Protein AF-A0A7S3MU18-F1 (afdb_monomer_lite)

Sequence (109 aa):
GLQSVMNTDGNSSMGFAMPNISEDDQEQFESMKKDPEIYDKITKSIAPSIYGHPDIKKAIACLLFGGCPKKLPDGMRLRGDINVLLLGDPSVAKSQFLKFVDRVAPISV

Secondary structure (DSSP, 8-state):
----------------------HHHHHHHHHHHT-TTHHHHHHHHSSTTS-S-HHHHHHHHHHHH----EE-TTS-EE-----------TTSSHHHHHHHHHHHSSS--

Structure (mmCIF, N/CA/C/O backbone):
data_AF-A0A7S3MU18-F1
#
_entry.id   AF-A0A7S3MU18-F1
#
loop_
_atom_site.group_PDB
_atom_site.id
_atom_site.type_symbol
_atom_site.label_atom_id
_atom_site.label_alt_id
_atom_site.label_comp_id
_atom_site.label_asym_id
_atom_site.label_entity_id
_atom_site.label_seq_id
_atom_site.pdbx_PDB_ins_code
_atom_site.Cartn_x
_atom_site.Cartn_y
_atom_site.Cartn_z
_atom_site.occupancy
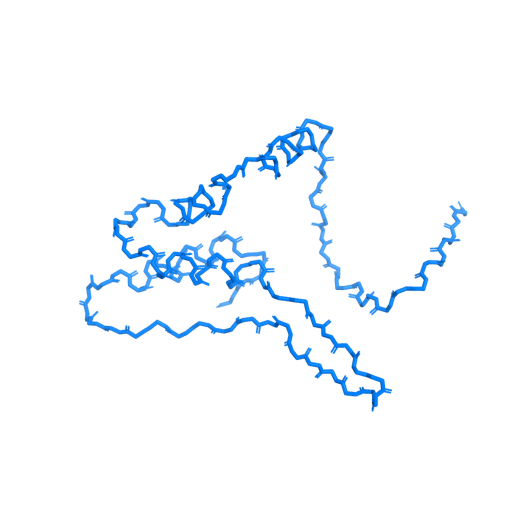_atom_site.B_iso_or_equiv
_atom_site.auth_seq_id
_atom_site.auth_comp_id
_atom_site.auth_asym_id
_atom_site.auth_atom_id
_atom_site.pdbx_PDB_model_num
ATOM 1 N N . GLY A 1 1 ? -20.709 -23.333 28.791 1.00 32.78 1 GLY A N 1
ATOM 2 C CA . GLY A 1 1 ? -22.034 -22.835 29.188 1.00 32.78 1 GLY A CA 1
ATOM 3 C C . GLY A 1 1 ? -21.996 -21.328 29.177 1.00 32.78 1 GLY A C 1
ATOM 4 O O . GLY A 1 1 ? -21.026 -20.809 29.704 1.00 32.78 1 GLY A O 1
ATOM 5 N N . LEU A 1 2 ? -23.043 -20.713 28.605 1.00 36.25 2 LEU A N 1
ATOM 6 C CA . LEU A 1 2 ? -23.395 -19.279 28.644 1.00 36.25 2 LEU A CA 1
ATOM 7 C C . LEU A 1 2 ? -22.399 -18.357 27.892 1.00 36.25 2 LEU A C 1
ATOM 9 O O . LEU A 1 2 ? -21.207 -18.428 28.124 1.00 36.25 2 LEU A O 1
ATOM 13 N N . GLN A 1 3 ? -22.780 -17.477 26.964 1.00 30.67 3 GLN A N 1
ATOM 14 C CA . GLN A 1 3 ? -24.098 -17.027 26.532 1.00 30.67 3 GLN A CA 1
ATOM 15 C C . GLN A 1 3 ? -23.995 -16.469 25.102 1.00 30.67 3 GLN A C 1
ATOM 17 O O . GLN A 1 3 ? -23.075 -15.728 24.769 1.00 30.67 3 GLN A O 1
ATOM 22 N N . SER A 1 4 ? -24.957 -16.856 24.266 1.00 39.50 4 SER A N 1
ATOM 23 C CA . SER A 1 4 ? -25.263 -16.240 22.977 1.00 39.50 4 SER A CA 1
ATOM 24 C C . SER A 1 4 ? -25.668 -14.781 23.194 1.00 39.50 4 SER A C 1
ATOM 26 O O . SER A 1 4 ? -26.674 -14.535 23.860 1.00 39.50 4 SER A O 1
ATOM 28 N N . VAL A 1 5 ? -24.955 -13.841 22.573 1.00 35.03 5 VAL A N 1
ATOM 29 C CA . VAL A 1 5 ? -25.501 -12.516 22.262 1.00 35.03 5 VAL A CA 1
ATOM 30 C C . VAL A 1 5 ? -25.688 -12.466 20.753 1.00 35.03 5 VAL A C 1
ATOM 32 O O . VAL A 1 5 ? -24.734 -12.364 19.985 1.00 35.03 5 VAL A O 1
ATOM 35 N N . MET A 1 6 ? -26.943 -12.619 20.338 1.00 34.31 6 MET A N 1
ATOM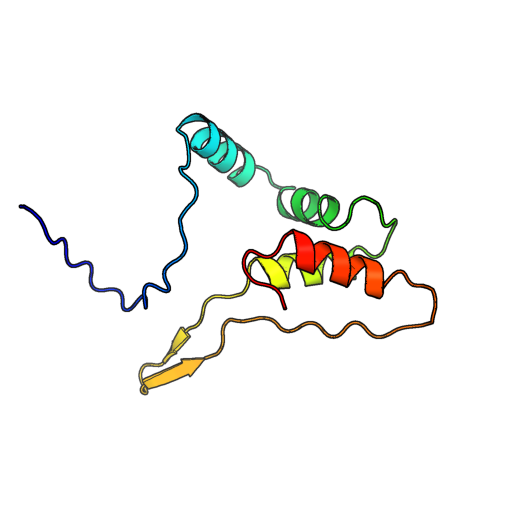 36 C CA . MET A 1 6 ? -27.386 -12.301 18.990 1.00 34.31 6 MET A CA 1
ATOM 37 C C . MET A 1 6 ? -27.278 -10.786 18.816 1.00 34.31 6 MET A C 1
ATOM 39 O O . MET A 1 6 ? -28.095 -10.054 19.364 1.00 34.31 6 MET A O 1
ATOM 43 N N . ASN A 1 7 ? -26.294 -10.331 18.043 1.00 30.39 7 ASN A N 1
ATOM 44 C CA . ASN A 1 7 ? -26.387 -9.052 17.351 1.00 30.39 7 ASN A CA 1
ATOM 45 C C . ASN A 1 7 ? -26.771 -9.344 15.902 1.00 30.39 7 ASN A C 1
ATOM 47 O O . ASN A 1 7 ? -26.053 -10.012 15.159 1.00 30.39 7 ASN A O 1
ATOM 51 N N . THR A 1 8 ? -27.962 -8.883 15.542 1.00 40.78 8 THR A N 1
ATOM 52 C CA . THR A 1 8 ? -28.497 -8.816 14.185 1.00 40.78 8 THR A CA 1
ATOM 53 C C . THR A 1 8 ? -27.666 -7.856 13.347 1.00 40.78 8 THR A C 1
ATOM 55 O O . THR A 1 8 ? -28.043 -6.709 13.180 1.00 40.78 8 THR A O 1
ATOM 58 N N . ASP A 1 9 ? -26.563 -8.349 12.799 1.00 36.53 9 ASP A N 1
ATOM 59 C CA . ASP A 1 9 ? -25.938 -7.830 11.589 1.00 36.53 9 ASP A CA 1
ATOM 60 C C . ASP A 1 9 ? -25.418 -9.042 10.821 1.00 36.53 9 ASP A C 1
ATOM 62 O O . ASP A 1 9 ? -24.697 -9.877 11.363 1.00 36.53 9 ASP A O 1
ATOM 66 N N . GLY A 1 10 ? -25.853 -9.195 9.571 1.00 36.72 10 GLY A N 1
ATOM 67 C CA . GLY A 1 10 ? -25.545 -10.340 8.713 1.00 36.72 10 GLY A CA 1
ATOM 68 C C . GLY A 1 10 ? -24.086 -10.383 8.255 1.00 36.72 10 GLY A C 1
ATOM 69 O O . GLY A 1 10 ? -23.827 -10.393 7.051 1.00 36.72 10 GLY A O 1
ATOM 70 N N . ASN A 1 11 ? -23.145 -10.409 9.195 1.00 34.50 11 ASN A N 1
ATOM 71 C CA . ASN A 1 11 ? -21.733 -10.579 8.927 1.00 34.50 11 ASN A CA 1
ATOM 72 C C . ASN A 1 11 ? -21.434 -12.079 8.890 1.00 34.50 11 ASN A C 1
ATOM 74 O O . ASN A 1 11 ? -21.393 -12.755 9.917 1.00 34.50 11 ASN A O 1
ATOM 78 N N . SER A 1 12 ? -21.278 -12.618 7.683 1.00 34.66 12 SER A N 1
ATOM 79 C CA . SER A 1 12 ? -20.711 -13.947 7.487 1.00 34.66 12 SER A CA 1
ATOM 80 C C . SER A 1 12 ? -19.324 -13.956 8.122 1.00 34.66 12 SER A C 1
ATOM 82 O O . SER A 1 12 ? -18.390 -13.376 7.570 1.00 34.66 12 SER A O 1
ATOM 84 N N . SER A 1 13 ? -19.211 -14.581 9.292 1.00 42.31 13 SER A N 1
ATOM 85 C CA . SER A 1 13 ? -17.954 -14.818 9.986 1.00 42.31 13 SER A CA 1
ATOM 86 C C . SER A 1 13 ? -17.105 -15.772 9.147 1.00 42.31 13 SER A C 1
ATOM 88 O O . SER A 1 13 ? -17.152 -16.992 9.318 1.00 42.31 13 SER A O 1
ATOM 90 N N . MET A 1 14 ? -16.356 -15.223 8.195 1.00 41.03 14 MET A N 1
ATOM 91 C CA . MET A 1 14 ? -15.221 -15.928 7.623 1.00 41.03 14 MET A CA 1
ATOM 92 C C . MET A 1 14 ? -14.178 -16.008 8.742 1.00 41.03 14 MET A C 1
ATOM 94 O O . MET A 1 14 ? -13.786 -14.982 9.298 1.00 41.03 14 MET A O 1
ATOM 98 N N . GLY A 1 15 ? -13.827 -17.227 9.148 1.00 43.06 15 GLY A N 1
ATOM 99 C CA . GLY A 1 15 ? -12.920 -17.483 10.260 1.00 43.06 15 GLY A CA 1
ATOM 100 C C . GLY A 1 15 ? -11.522 -16.954 9.966 1.00 43.06 15 GLY A C 1
ATOM 101 O O . GLY A 1 15 ? -10.727 -17.628 9.321 1.00 43.06 15 GLY A O 1
ATOM 102 N N . PHE A 1 16 ? -11.228 -15.761 10.466 1.00 55.06 16 PHE A N 1
ATOM 103 C CA . PHE A 1 16 ? -9.874 -15.253 10.611 1.00 55.06 16 PHE A CA 1
ATOM 104 C C . PHE A 1 16 ? -9.503 -15.365 12.085 1.00 55.06 16 PHE A C 1
ATOM 106 O O . PHE A 1 16 ? -10.277 -14.952 12.951 1.00 55.06 16 PHE A O 1
ATOM 113 N N . ALA A 1 17 ? -8.334 -15.932 12.384 1.00 54.53 17 ALA A N 1
ATOM 114 C CA . ALA A 1 17 ? -7.744 -15.779 13.704 1.00 54.53 17 ALA A CA 1
ATOM 115 C C . ALA A 1 17 ? -7.451 -14.285 13.885 1.00 54.53 17 ALA A C 1
ATOM 117 O O . ALA A 1 17 ? -6.471 -13.775 13.347 1.00 54.53 17 ALA A O 1
ATOM 118 N N . MET A 1 18 ? -8.353 -13.571 14.562 1.00 58.41 18 MET A N 1
ATOM 119 C CA . MET A 1 18 ? -8.095 -12.196 14.966 1.00 58.41 18 MET A CA 1
ATOM 120 C C . MET A 1 18 ? -6.811 -12.220 15.802 1.00 58.41 18 MET A C 1
ATOM 122 O O . MET A 1 18 ? -6.744 -13.000 16.758 1.00 58.41 18 MET A O 1
ATOM 126 N N . PRO A 1 19 ? -5.777 -11.440 15.444 1.00 68.00 19 PRO A N 1
ATOM 127 C CA . PRO A 1 19 ? -4.629 -11.291 16.321 1.00 68.00 19 PRO A CA 1
ATOM 128 C C . PRO A 1 19 ? -5.126 -10.802 17.687 1.00 68.00 19 PRO A C 1
ATOM 130 O O . PRO A 1 19 ? -6.072 -10.017 17.760 1.00 68.00 19 PRO A O 1
ATOM 133 N N . ASN A 1 20 ? -4.528 -11.302 18.769 1.00 79.81 20 ASN A N 1
ATOM 134 C CA . ASN A 1 20 ? -4.836 -10.809 20.109 1.00 79.81 20 ASN A CA 1
ATOM 135 C C . ASN A 1 20 ? -4.362 -9.354 20.188 1.00 79.81 20 ASN A C 1
ATOM 137 O O . ASN A 1 20 ? -3.161 -9.113 20.256 1.00 79.81 20 ASN A O 1
ATOM 141 N N . ILE A 1 21 ? -5.299 -8.409 20.120 1.00 83.19 21 ILE A N 1
ATOM 142 C CA . ILE A 1 21 ? -5.022 -6.975 20.233 1.00 83.19 21 ILE A CA 1
ATOM 143 C C . ILE A 1 21 ? -4.813 -6.670 21.719 1.00 83.19 21 ILE A C 1
ATOM 145 O O . ILE A 1 21 ? -5.724 -6.892 22.519 1.00 83.19 21 ILE A O 1
ATOM 149 N N . SER A 1 22 ? -3.613 -6.214 22.086 1.00 91.69 22 SER A N 1
ATOM 150 C CA . SER A 1 22 ? -3.296 -5.768 23.449 1.00 91.69 22 SER A CA 1
ATOM 151 C C . SER A 1 22 ? -3.933 -4.404 23.747 1.00 91.69 22 SER A C 1
ATOM 153 O O . SER A 1 22 ? -4.278 -3.659 22.828 1.00 91.69 22 SER A O 1
ATOM 155 N N . GLU A 1 23 ? -4.036 -4.036 25.026 1.00 90.69 23 GLU A N 1
ATOM 156 C CA . GLU A 1 23 ? -4.427 -2.676 25.432 1.00 90.69 23 GLU A CA 1
ATOM 157 C C . GLU A 1 23 ? -3.471 -1.624 24.835 1.00 90.69 23 GLU A C 1
ATOM 159 O O . GLU A 1 23 ? -3.927 -0.620 24.288 1.00 90.69 23 GLU A O 1
ATOM 164 N N . ASP A 1 24 ? -2.164 -1.917 24.805 1.00 91.00 24 ASP A N 1
ATOM 165 C CA . ASP A 1 24 ? -1.147 -1.051 24.189 1.00 91.00 24 ASP A CA 1
ATOM 166 C C . ASP A 1 24 ? -1.390 -0.830 22.682 1.00 91.00 24 ASP A C 1
ATOM 168 O O . ASP A 1 24 ? -1.219 0.278 22.168 1.00 91.00 24 ASP A O 1
ATOM 172 N N . ASP A 1 25 ? -1.812 -1.872 21.955 1.00 89.62 25 ASP A N 1
ATOM 173 C CA . ASP A 1 25 ? -2.124 -1.769 20.523 1.00 89.62 25 ASP A CA 1
ATOM 174 C C . ASP A 1 25 ? -3.355 -0.882 20.310 1.00 89.62 25 ASP A C 1
ATOM 176 O O . ASP A 1 25 ? -3.421 -0.086 19.371 1.00 89.62 25 ASP A O 1
ATOM 180 N N . GLN A 1 26 ? -4.336 -0.992 21.206 1.00 89.38 26 GLN A N 1
ATOM 181 C CA . GLN A 1 26 ? -5.567 -0.217 21.154 1.00 89.38 26 GLN A CA 1
ATOM 182 C C . GLN A 1 26 ? -5.308 1.278 21.389 1.00 89.38 26 GLN A C 1
ATOM 184 O O . GLN A 1 26 ? -5.848 2.114 20.657 1.00 89.38 26 GLN A O 1
ATOM 189 N N . GLU A 1 27 ? -4.431 1.622 22.335 1.00 93.25 27 GLU A N 1
ATOM 190 C CA . GLU A 1 27 ? -3.963 2.999 22.531 1.00 93.25 27 GLU A CA 1
ATOM 191 C C . GLU A 1 27 ? -3.226 3.531 21.295 1.00 93.25 27 GLU A C 1
ATOM 193 O O . GLU A 1 27 ? -3.475 4.660 20.850 1.00 93.25 27 GLU A O 1
ATOM 198 N N . GLN A 1 28 ? -2.372 2.707 20.678 1.00 91.81 28 GLN A N 1
ATOM 199 C CA . GLN A 1 28 ? -1.681 3.076 19.445 1.00 91.81 28 GLN A CA 1
ATOM 200 C C . GLN A 1 28 ? -2.664 3.339 18.303 1.00 91.81 28 GLN A C 1
ATOM 202 O O . GLN A 1 28 ? -2.561 4.384 17.657 1.00 91.81 28 GLN A O 1
ATOM 207 N N . PHE A 1 29 ? -3.655 2.475 18.080 1.00 90.44 29 PHE A N 1
ATOM 208 C CA . PHE A 1 29 ? -4.666 2.692 17.043 1.00 90.44 29 PHE A CA 1
ATOM 209 C C . PHE A 1 29 ? -5.467 3.978 17.270 1.00 90.44 29 PHE A C 1
ATOM 211 O O . PHE A 1 29 ? -5.705 4.726 16.319 1.00 90.44 29 PHE A O 1
ATOM 218 N N . GLU A 1 30 ? -5.840 4.283 18.513 1.00 92.44 30 GLU A N 1
ATOM 219 C CA . GLU A 1 30 ? -6.577 5.508 18.838 1.00 92.44 30 GLU A CA 1
ATOM 220 C C . GLU A 1 30 ? -5.718 6.767 18.636 1.00 92.44 30 GLU A C 1
ATOM 222 O O . GLU A 1 30 ? -6.225 7.806 18.205 1.00 92.44 30 GLU A O 1
ATOM 227 N N . SER A 1 31 ? -4.407 6.679 18.886 1.00 92.69 31 SER A N 1
ATOM 228 C CA . SER A 1 31 ? -3.464 7.758 18.573 1.00 92.69 31 SER A CA 1
ATOM 229 C C . SER A 1 31 ? -3.316 7.967 17.059 1.00 92.69 31 SER A C 1
ATOM 231 O O . SER A 1 31 ? -3.409 9.098 16.581 1.00 92.69 31 SER A O 1
ATOM 233 N N . MET A 1 32 ? -3.186 6.880 16.288 1.00 91.44 32 MET A N 1
ATOM 234 C CA . MET A 1 32 ? -3.039 6.908 14.829 1.00 91.44 32 MET A CA 1
ATOM 235 C C . MET A 1 32 ? -4.298 7.425 14.135 1.00 91.44 32 MET A C 1
ATOM 237 O O . MET A 1 32 ? -4.212 8.156 13.154 1.00 91.44 32 MET A O 1
ATOM 241 N N . LYS A 1 33 ? -5.480 7.097 14.659 1.00 91.94 33 LYS A N 1
ATOM 242 C CA . LYS A 1 33 ? -6.767 7.568 14.135 1.00 91.94 33 LYS A CA 1
ATOM 243 C C . LYS A 1 33 ? -6.915 9.093 14.185 1.00 91.94 33 LYS A C 1
ATOM 245 O O . LYS A 1 33 ? -7.628 9.658 13.359 1.00 91.94 33 LYS A O 1
ATOM 250 N N . LYS A 1 34 ? -6.280 9.756 15.155 1.00 93.81 34 LYS A N 1
ATOM 251 C CA . LYS A 1 34 ? -6.340 11.219 15.340 1.00 93.81 34 LYS A CA 1
ATOM 252 C C . LYS A 1 34 ? -5.351 11.975 14.455 1.00 93.81 34 LYS A C 1
ATOM 254 O O . LYS A 1 34 ? -5.422 13.199 14.377 1.00 93.81 34 LYS A O 1
ATOM 259 N N . ASP A 1 35 ? -4.433 11.265 13.813 1.00 94.00 35 ASP A N 1
ATOM 260 C CA . ASP A 1 35 ? -3.398 11.855 12.983 1.00 94.00 35 ASP A CA 1
ATOM 261 C C . ASP A 1 35 ? -3.962 12.275 11.610 1.00 94.00 35 ASP A C 1
ATOM 263 O O . ASP A 1 35 ? -4.416 11.417 10.845 1.00 94.00 35 ASP A O 1
ATOM 267 N N . PRO A 1 36 ? -3.925 13.573 11.251 1.00 93.50 36 PRO A N 1
ATOM 268 C CA . PRO A 1 36 ? -4.428 14.043 9.962 1.00 93.50 36 PRO A CA 1
ATOM 269 C C . PRO A 1 36 ? -3.620 13.510 8.767 1.00 93.50 36 PRO A C 1
ATOM 271 O O . PRO A 1 36 ? -4.143 13.461 7.655 1.00 93.50 36 PRO A O 1
ATOM 274 N N . GLU A 1 37 ? -2.372 13.081 8.973 1.00 94.00 37 GLU A N 1
ATOM 275 C CA . GLU A 1 37 ? -1.496 12.547 7.925 1.00 94.00 37 GLU A CA 1
ATOM 276 C C . GLU A 1 37 ? -1.501 11.010 7.859 1.00 94.00 37 GLU A C 1
ATOM 278 O O . GLU A 1 37 ? -0.691 10.416 7.140 1.00 94.00 37 GLU A O 1
ATOM 283 N N . ILE A 1 38 ? -2.405 10.334 8.582 1.00 93.50 38 ILE A N 1
ATOM 284 C CA . ILE A 1 38 ? -2.420 8.866 8.688 1.00 93.50 38 ILE A CA 1
ATOM 285 C C . ILE A 1 38 ? -2.463 8.172 7.322 1.00 93.50 38 ILE A C 1
ATOM 287 O O . ILE A 1 38 ? -1.759 7.189 7.096 1.00 93.50 38 ILE A O 1
ATOM 291 N N . TYR A 1 39 ? -3.224 8.722 6.374 1.00 91.56 39 TYR A N 1
ATOM 292 C CA . TYR A 1 39 ? -3.334 8.176 5.023 1.00 91.56 39 TYR A CA 1
ATOM 293 C C . TYR A 1 39 ? -1.990 8.181 4.284 1.00 91.56 39 TYR A C 1
ATOM 295 O O . TYR A 1 39 ? -1.605 7.189 3.655 1.00 91.56 39 TYR A O 1
ATOM 303 N N . ASP A 1 40 ? -1.238 9.274 4.398 1.00 92.06 40 ASP A N 1
ATOM 304 C CA . ASP A 1 40 ? 0.075 9.395 3.774 1.00 92.06 40 ASP A CA 1
ATOM 305 C C . ASP A 1 40 ? 1.119 8.548 4.500 1.00 92.06 40 ASP A C 1
ATOM 307 O O . ASP A 1 40 ? 1.988 7.963 3.851 1.00 92.06 40 ASP A O 1
ATOM 311 N N . LYS A 1 41 ? 1.026 8.420 5.829 1.00 93.31 41 LYS A N 1
ATOM 312 C CA . LYS A 1 41 ? 1.892 7.529 6.613 1.00 93.31 41 LYS A CA 1
ATOM 313 C C . LYS A 1 41 ? 1.699 6.069 6.219 1.00 93.31 41 LYS A C 1
ATOM 315 O O . LYS A 1 41 ? 2.689 5.387 5.955 1.00 93.31 41 LYS A O 1
ATOM 320 N N . ILE A 1 42 ? 0.452 5.617 6.084 1.00 92.88 42 ILE A N 1
ATOM 321 C CA . ILE A 1 42 ? 0.145 4.265 5.602 1.00 92.88 42 ILE A CA 1
ATOM 322 C C . ILE A 1 42 ? 0.623 4.090 4.159 1.00 92.88 42 ILE A C 1
ATOM 324 O O . ILE A 1 42 ? 1.296 3.121 3.835 1.00 92.88 42 ILE A O 1
ATOM 328 N N . THR A 1 43 ? 0.357 5.054 3.282 1.00 92.69 43 THR A N 1
ATOM 329 C CA . THR A 1 43 ? 0.813 4.985 1.886 1.00 92.69 43 THR A CA 1
ATOM 330 C C . THR A 1 43 ? 2.338 4.856 1.791 1.00 92.69 43 THR A C 1
ATOM 332 O O . THR A 1 43 ? 2.851 4.072 0.992 1.00 92.69 43 THR A O 1
ATOM 335 N N . LYS A 1 44 ? 3.086 5.610 2.604 1.00 92.06 44 LYS A N 1
ATOM 336 C CA . LYS A 1 44 ? 4.556 5.567 2.631 1.00 92.06 44 LYS A CA 1
ATOM 337 C C . LYS A 1 44 ? 5.096 4.254 3.203 1.00 92.06 44 LYS A C 1
ATOM 339 O O . LYS A 1 44 ? 6.188 3.851 2.804 1.00 92.06 44 LYS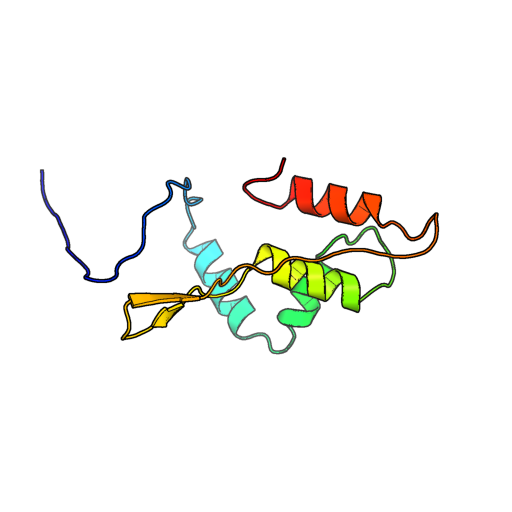 A O 1
ATOM 344 N N . SER A 1 45 ? 4.351 3.582 4.084 1.00 92.31 45 SER A N 1
ATOM 345 C CA . SER A 1 45 ? 4.737 2.274 4.627 1.00 92.31 45 SER A CA 1
ATOM 346 C C . SER A 1 45 ? 4.510 1.117 3.645 1.00 92.31 45 SER A C 1
ATOM 348 O O . SER A 1 45 ? 5.092 0.048 3.825 1.00 92.31 45 SER A O 1
ATOM 350 N N . ILE A 1 46 ? 3.752 1.322 2.559 1.00 93.31 46 ILE A N 1
ATOM 351 C CA . ILE A 1 46 ? 3.615 0.341 1.476 1.00 93.31 46 ILE A CA 1
ATOM 352 C C . ILE A 1 46 ? 4.900 0.279 0.641 1.00 93.31 46 ILE A C 1
ATOM 354 O O . ILE A 1 46 ? 5.329 1.269 0.037 1.00 93.31 46 ILE A O 1
ATOM 358 N N . ALA A 1 47 ? 5.491 -0.919 0.568 1.00 91.81 47 ALA A N 1
ATOM 359 C CA . ALA A 1 47 ? 6.714 -1.214 -0.181 1.00 91.81 47 ALA A CA 1
ATOM 360 C C . ALA A 1 47 ? 7.788 -0.112 -0.019 1.00 91.81 47 ALA A C 1
ATOM 362 O O . ALA A 1 47 ? 8.134 0.572 -0.991 1.00 91.81 47 ALA A O 1
ATOM 363 N N . PRO A 1 48 ? 8.309 0.110 1.203 1.00 91.56 48 PRO A N 1
ATOM 364 C CA . PRO A 1 48 ? 9.192 1.241 1.498 1.00 91.56 48 PRO A CA 1
ATOM 365 C C . PRO A 1 48 ? 10.532 1.155 0.753 1.00 91.56 48 PRO A C 1
ATOM 367 O O . PRO A 1 48 ? 11.177 2.172 0.527 1.00 91.56 48 PRO A O 1
ATOM 370 N N . SER A 1 49 ? 10.924 -0.043 0.308 1.00 90.31 49 SER A N 1
ATOM 371 C CA . SER A 1 49 ? 12.110 -0.277 -0.522 1.00 90.31 49 SER A CA 1
ATOM 372 C C . SER A 1 49 ? 11.987 0.245 -1.958 1.00 90.31 49 SER A C 1
ATOM 374 O O . SER A 1 49 ? 12.996 0.341 -2.653 1.00 90.31 49 SER A O 1
ATOM 376 N N . ILE A 1 50 ? 10.776 0.570 -2.423 1.00 90.38 50 ILE A N 1
ATOM 377 C CA . ILE A 1 50 ? 10.533 1.113 -3.761 1.00 90.38 50 ILE A CA 1
ATOM 378 C C . ILE A 1 50 ? 10.349 2.626 -3.646 1.00 90.38 50 ILE A C 1
ATOM 380 O O . ILE A 1 50 ? 9.436 3.103 -2.963 1.00 90.38 50 ILE A O 1
ATOM 384 N N . TYR A 1 51 ? 11.207 3.380 -4.332 1.00 89.38 51 TYR A N 1
ATOM 385 C CA . TYR A 1 51 ? 11.121 4.836 -4.402 1.00 89.38 51 TYR A CA 1
ATOM 386 C C . TYR A 1 51 ? 10.042 5.292 -5.397 1.00 89.38 51 TYR A C 1
ATOM 388 O O . TYR A 1 51 ? 9.853 4.684 -6.449 1.00 89.38 51 TYR A O 1
ATOM 396 N N . GLY A 1 52 ? 9.358 6.393 -5.077 1.00 89.81 52 GLY A N 1
ATOM 397 C CA . GLY A 1 52 ? 8.350 6.998 -5.949 1.00 89.81 52 GLY A CA 1
ATOM 398 C C . GLY A 1 52 ? 7.024 6.230 -6.012 1.00 89.81 52 GLY A C 1
ATOM 399 O O . GLY A 1 52 ? 6.642 5.530 -5.073 1.00 89.81 52 GLY A O 1
ATOM 400 N N . HIS A 1 53 ? 6.304 6.415 -7.123 1.00 91.69 53 HIS A N 1
ATOM 401 C CA . HIS A 1 53 ? 4.992 5.815 -7.410 1.00 91.69 53 HIS A CA 1
ATOM 402 C C . HIS A 1 53 ? 3.936 5.984 -6.296 1.00 91.69 53 HIS A C 1
ATOM 404 O O . HIS A 1 53 ? 3.325 4.995 -5.878 1.00 91.69 53 HIS A O 1
ATOM 410 N N . PRO A 1 54 ? 3.686 7.218 -5.813 1.00 91.94 54 PRO A N 1
ATOM 411 C CA . PRO A 1 54 ? 2.742 7.451 -4.720 1.00 91.94 54 PRO A CA 1
ATOM 412 C C . PRO A 1 54 ? 1.337 6.935 -5.049 1.00 91.94 54 PRO A C 1
ATOM 414 O O . PRO A 1 54 ? 0.682 6.367 -4.182 1.00 91.94 54 PRO A O 1
ATOM 417 N N . ASP A 1 55 ? 0.902 7.046 -6.305 1.00 92.50 55 ASP A N 1
ATOM 418 C CA . ASP A 1 55 ? -0.433 6.607 -6.721 1.00 92.50 55 ASP A CA 1
ATOM 419 C C . ASP A 1 55 ? -0.581 5.081 -6.712 1.00 92.50 55 ASP A C 1
ATOM 421 O O . ASP A 1 55 ? -1.610 4.562 -6.287 1.00 92.50 55 ASP A O 1
ATOM 425 N N . ILE A 1 56 ? 0.473 4.345 -7.090 1.00 93.19 56 ILE A N 1
ATOM 426 C CA . ILE A 1 56 ? 0.484 2.875 -7.015 1.00 93.19 56 ILE A CA 1
ATOM 427 C C . ILE A 1 56 ? 0.422 2.427 -5.553 1.00 93.19 56 ILE A C 1
ATOM 429 O O . ILE A 1 56 ? -0.341 1.524 -5.213 1.00 93.19 56 ILE A O 1
ATOM 433 N N . LYS A 1 57 ? 1.186 3.078 -4.669 1.00 94.19 57 LYS A N 1
ATOM 434 C CA . LYS A 1 57 ? 1.174 2.775 -3.232 1.00 94.19 57 LYS A CA 1
ATOM 435 C C . LYS A 1 57 ? -0.191 3.051 -2.601 1.00 94.19 57 LYS A C 1
ATOM 437 O O . LYS A 1 57 ? -0.671 2.221 -1.836 1.00 94.19 57 LYS A O 1
ATOM 442 N N . LYS A 1 58 ? -0.846 4.156 -2.977 1.00 94.25 58 LYS A N 1
ATOM 443 C CA . LYS A 1 58 ? -2.223 4.476 -2.563 1.00 94.25 58 LYS A CA 1
ATOM 444 C C . LYS A 1 58 ? -3.213 3.418 -3.048 1.00 94.25 58 LYS A C 1
ATOM 446 O O . LYS A 1 58 ? -4.004 2.920 -2.256 1.00 94.25 58 LYS A O 1
ATOM 451 N N . ALA A 1 59 ? -3.128 3.018 -4.317 1.00 93.75 59 ALA A N 1
ATOM 452 C CA . ALA A 1 59 ? -3.991 1.978 -4.876 1.00 93.75 59 ALA A CA 1
ATOM 453 C C . ALA A 1 59 ? -3.826 0.634 -4.147 1.00 93.75 59 ALA A C 1
ATOM 455 O O . ALA A 1 59 ? -4.816 -0.032 -3.854 1.00 93.75 59 ALA A O 1
ATOM 456 N N . ILE A 1 60 ? -2.589 0.256 -3.807 1.00 93.62 60 ILE A N 1
ATOM 457 C CA . ILE A 1 60 ? -2.301 -0.951 -3.023 1.00 93.62 60 ILE A CA 1
ATOM 458 C C . ILE A 1 60 ? -2.825 -0.827 -1.588 1.00 93.62 60 ILE A C 1
ATOM 460 O O . ILE A 1 60 ? -3.375 -1.792 -1.069 1.00 93.62 60 ILE A O 1
ATOM 464 N N . ALA A 1 61 ? -2.703 0.340 -0.951 1.00 93.38 61 ALA A N 1
ATOM 465 C CA . ALA A 1 61 ? -3.303 0.562 0.361 1.00 93.38 61 ALA A CA 1
ATOM 466 C C . ALA A 1 61 ? -4.823 0.332 0.298 1.00 93.38 61 ALA A C 1
ATOM 468 O O . ALA A 1 61 ? -5.351 -0.473 1.059 1.00 93.38 61 ALA A O 1
ATOM 469 N N . CYS A 1 62 ? -5.518 0.937 -0.671 1.00 92.12 62 CYS A N 1
ATOM 470 C CA . CYS A 1 62 ? -6.950 0.709 -0.874 1.00 92.12 62 CYS A CA 1
ATOM 471 C C . CYS A 1 62 ? -7.283 -0.766 -1.151 1.00 92.12 62 CYS A C 1
ATOM 473 O O . CYS A 1 62 ? -8.264 -1.272 -0.618 1.00 92.12 62 CYS A O 1
ATOM 475 N N . LEU A 1 63 ? -6.464 -1.466 -1.942 1.00 92.19 63 LEU A N 1
ATOM 476 C CA . LEU A 1 63 ? -6.614 -2.902 -2.197 1.00 92.19 63 LEU A CA 1
ATOM 477 C C . LEU A 1 63 ? -6.554 -3.727 -0.900 1.00 92.19 63 LEU A C 1
ATOM 479 O O . LEU A 1 63 ? -7.378 -4.618 -0.723 1.00 92.19 63 LEU A O 1
ATOM 483 N N . LEU A 1 64 ? -5.606 -3.426 -0.006 1.00 90.44 64 LEU A N 1
ATOM 484 C CA . LEU A 1 64 ? -5.409 -4.153 1.254 1.00 90.44 64 LEU A CA 1
ATOM 485 C C . LEU A 1 64 ? -6.515 -3.877 2.283 1.00 90.44 64 LEU A C 1
ATOM 487 O 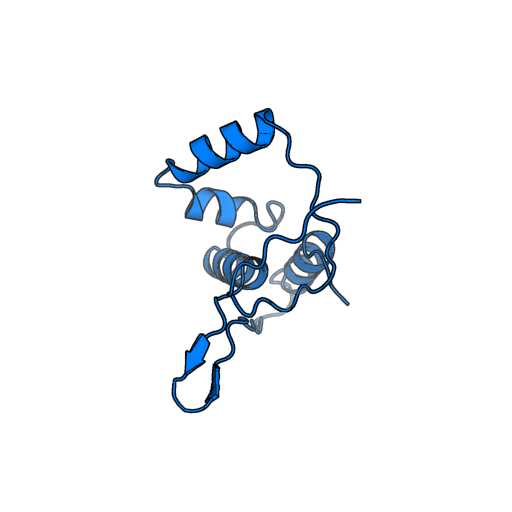O . LEU A 1 64 ? -6.930 -4.799 2.979 1.00 90.44 64 LEU A O 1
ATOM 491 N N . PHE A 1 65 ? -7.001 -2.636 2.381 1.00 89.50 65 PHE A N 1
ATOM 492 C CA . PHE A 1 65 ? -8.127 -2.306 3.268 1.00 89.50 65 PHE A CA 1
ATOM 493 C C . PHE A 1 65 ? -9.472 -2.790 2.717 1.00 89.50 65 PHE A C 1
ATOM 495 O O . PHE A 1 65 ? -10.368 -3.129 3.489 1.00 89.50 65 PHE A O 1
ATOM 502 N N . GLY A 1 66 ? -9.618 -2.816 1.391 1.00 89.00 66 GLY A N 1
ATOM 503 C CA . GLY A 1 66 ? -10.874 -3.119 0.722 1.00 89.00 66 GLY A CA 1
ATOM 504 C C . GLY A 1 66 ? -11.937 -2.034 0.922 1.00 89.00 66 GLY A C 1
ATOM 505 O O . GLY A 1 66 ? -11.705 -0.971 1.500 1.00 89.00 66 GLY A O 1
ATOM 506 N N . GLY A 1 67 ? -13.129 -2.298 0.399 1.00 89.94 67 GLY A N 1
ATOM 507 C CA . GLY A 1 67 ? -14.316 -1.475 0.608 1.00 89.94 67 GLY A CA 1
ATOM 508 C C . GLY A 1 67 ? -15.411 -2.235 1.351 1.00 89.94 67 GLY A C 1
ATOM 509 O O . GLY A 1 67 ? -15.320 -3.435 1.602 1.00 89.94 67 GLY A O 1
ATOM 510 N N . CYS A 1 68 ? -16.485 -1.526 1.694 1.00 90.00 68 CYS A N 1
ATOM 511 C CA . CYS A 1 68 ? -17.614 -2.107 2.414 1.00 90.00 68 CYS A CA 1
ATOM 512 C C . CYS A 1 68 ? -18.657 -2.669 1.426 1.00 90.00 68 CYS A C 1
ATOM 514 O O . CYS A 1 68 ? -19.248 -1.885 0.671 1.00 90.00 68 CYS A O 1
ATOM 516 N N . PRO A 1 69 ? -18.905 -3.994 1.398 1.00 88.69 69 PRO A N 1
ATOM 517 C CA . PRO A 1 69 ? -19.960 -4.571 0.573 1.00 88.69 69 PRO A CA 1
ATOM 518 C C . PRO A 1 69 ? -21.329 -4.104 1.076 1.00 88.69 69 PRO A C 1
ATOM 520 O O . PRO A 1 69 ? -21.601 -4.098 2.275 1.00 88.69 69 PRO A O 1
ATOM 523 N N . LYS A 1 70 ? -22.219 -3.728 0.155 1.00 89.12 70 LYS A N 1
ATOM 524 C CA . LYS A 1 70 ? -23.552 -3.209 0.499 1.00 89.12 70 LYS A CA 1
ATOM 525 C C . LYS A 1 70 ? -24.642 -4.145 0.015 1.00 89.12 70 LYS A C 1
ATOM 527 O O . LYS A 1 70 ? -24.572 -4.672 -1.094 1.00 89.12 70 LYS A O 1
ATOM 532 N N . LYS A 1 71 ? -25.677 -4.321 0.832 1.00 89.44 71 LYS A N 1
ATOM 533 C CA . LYS A 1 71 ? -26.893 -5.037 0.447 1.00 89.44 71 LYS A CA 1
ATOM 534 C C . LYS A 1 71 ? -27.993 -4.019 0.176 1.00 89.44 71 LYS A C 1
ATOM 536 O O . LYS A 1 71 ? -28.270 -3.177 1.026 1.00 89.44 71 LYS A O 1
ATOM 541 N N . LEU A 1 72 ? -28.569 -4.071 -1.017 1.00 89.69 72 LEU A N 1
ATOM 542 C CA . LEU A 1 72 ? -29.670 -3.197 -1.403 1.00 89.69 72 LEU A CA 1
ATOM 543 C C . LEU A 1 72 ? -30.994 -3.718 -0.826 1.00 89.69 72 LEU A C 1
ATOM 545 O O . LEU A 1 72 ? -31.104 -4.919 -0.549 1.00 89.69 72 LEU A O 1
ATOM 549 N N . PRO A 1 73 ? -32.005 -2.842 -0.679 1.00 88.19 73 PRO A N 1
ATOM 550 C CA . PRO A 1 73 ? -33.347 -3.242 -0.250 1.00 88.19 73 PRO A CA 1
ATOM 551 C C . PRO A 1 73 ? -33.973 -4.299 -1.177 1.00 88.19 73 PRO A C 1
ATOM 553 O O . PRO A 1 73 ? -34.704 -5.161 -0.702 1.00 88.19 73 PRO A O 1
ATOM 556 N N . ASP A 1 74 ? -33.582 -4.321 -2.454 1.00 88.62 74 ASP A N 1
ATOM 557 C CA . ASP A 1 74 ? -34.046 -5.290 -3.460 1.00 88.62 74 ASP A CA 1
ATOM 558 C C . ASP A 1 74 ? -33.336 -6.659 -3.377 1.00 88.62 74 ASP A C 1
ATOM 560 O O . ASP A 1 74 ? -33.483 -7.515 -4.247 1.00 88.62 74 ASP A O 1
ATOM 564 N N . GLY A 1 75 ? -32.500 -6.879 -2.356 1.00 88.50 75 GLY A N 1
ATOM 565 C CA . GLY A 1 75 ? -31.788 -8.141 -2.131 1.00 88.50 75 GLY A CA 1
ATOM 566 C C . GLY A 1 75 ? -30.486 -8.310 -2.922 1.00 88.50 75 GLY A C 1
ATOM 567 O O . GLY A 1 75 ? -29.714 -9.224 -2.619 1.00 88.50 75 GLY A O 1
ATOM 568 N N . MET A 1 76 ? -30.185 -7.416 -3.870 1.00 89.69 76 MET A N 1
ATOM 569 C CA . MET A 1 76 ? -28.909 -7.396 -4.593 1.00 89.69 76 MET A CA 1
ATOM 570 C C . MET A 1 76 ? -27.726 -7.055 -3.673 1.00 89.69 76 MET A C 1
ATOM 572 O O . MET A 1 76 ? -27.842 -6.264 -2.734 1.00 89.69 76 MET A O 1
ATOM 576 N N . ARG A 1 77 ? -26.558 -7.641 -3.961 1.00 89.94 77 ARG A N 1
ATOM 577 C CA . ARG A 1 77 ? -25.293 -7.368 -3.265 1.00 89.94 77 ARG A CA 1
ATOM 578 C C . ARG A 1 77 ? -24.357 -6.577 -4.174 1.00 89.94 77 ARG A C 1
ATOM 580 O O . ARG A 1 77 ? -24.038 -7.032 -5.267 1.00 89.94 77 ARG A O 1
ATOM 587 N N . LEU A 1 78 ? -23.890 -5.427 -3.701 1.00 88.94 78 LEU A N 1
ATOM 588 C CA . LEU A 1 78 ? -22.816 -4.666 -4.330 1.00 88.94 78 LEU A CA 1
ATOM 589 C C . LEU A 1 78 ? -21.467 -5.117 -3.781 1.00 88.94 78 LEU A C 1
ATOM 591 O O . LEU A 1 78 ? -21.279 -5.227 -2.565 1.00 88.94 78 LEU A O 1
ATOM 595 N N . ARG A 1 79 ? -20.527 -5.349 -4.698 1.00 91.06 79 ARG A N 1
ATOM 596 C CA . ARG A 1 79 ? -19.150 -5.715 -4.376 1.00 91.06 79 ARG A CA 1
ATOM 597 C C . ARG A 1 79 ? -18.438 -4.552 -3.679 1.00 91.06 79 ARG A C 1
ATOM 599 O O . ARG A 1 79 ? -18.489 -3.428 -4.169 1.00 91.06 79 ARG A O 1
ATOM 606 N N . GLY A 1 80 ? -17.788 -4.845 -2.553 1.00 88.50 80 GLY A N 1
ATOM 607 C CA . GLY A 1 80 ? -16.937 -3.900 -1.824 1.00 88.50 80 GLY A CA 1
ATOM 608 C C . GLY A 1 80 ? -15.454 -4.017 -2.178 1.00 88.50 80 GLY A C 1
ATOM 609 O O . GLY A 1 80 ? -14.702 -3.079 -1.944 1.00 88.50 80 GLY A O 1
ATOM 610 N N . ASP A 1 81 ? -15.025 -5.144 -2.748 1.00 88.56 81 ASP A N 1
ATOM 611 C CA . ASP A 1 81 ? -13.607 -5.372 -3.027 1.00 88.56 81 ASP A CA 1
ATOM 612 C C . ASP A 1 81 ? -13.097 -4.492 -4.165 1.00 88.56 81 ASP A C 1
ATOM 614 O O . ASP A 1 81 ? -13.773 -4.260 -5.173 1.00 88.56 81 ASP A O 1
ATOM 618 N N . ILE A 1 82 ? -11.846 -4.077 -4.021 1.00 91.50 82 ILE A N 1
ATOM 619 C CA . ILE A 1 82 ? -11.126 -3.270 -4.996 1.00 91.50 82 ILE A CA 1
ATOM 620 C C . ILE A 1 82 ? -10.210 -4.208 -5.780 1.00 91.50 82 ILE A C 1
ATOM 622 O O . ILE A 1 82 ? -9.526 -5.034 -5.191 1.00 91.50 82 ILE A O 1
ATOM 626 N N . ASN A 1 83 ? -10.187 -4.095 -7.110 1.00 91.81 83 ASN A N 1
ATOM 627 C CA . ASN A 1 83 ? -9.202 -4.795 -7.941 1.00 91.81 83 ASN A CA 1
ATOM 628 C C . ASN A 1 83 ? -8.274 -3.769 -8.574 1.00 91.81 83 ASN A C 1
ATOM 630 O O . ASN A 1 83 ? -8.739 -2.757 -9.099 1.00 91.81 83 ASN A O 1
ATOM 634 N N . VAL A 1 84 ? -6.976 -4.055 -8.568 1.00 92.31 84 VAL A N 1
ATOM 635 C CA . VAL A 1 84 ? -5.950 -3.182 -9.141 1.00 92.31 84 VAL A CA 1
ATOM 636 C C . VAL A 1 84 ? -5.210 -3.936 -10.240 1.00 92.31 84 VAL A C 1
ATOM 638 O O . VAL A 1 84 ? -4.697 -5.028 -10.010 1.00 92.31 84 VAL A O 1
ATOM 641 N N . LEU A 1 85 ? -5.131 -3.338 -11.430 1.00 93.69 85 LEU A N 1
ATOM 642 C CA . LEU A 1 85 ? -4.289 -3.802 -12.532 1.00 93.69 85 LEU A CA 1
ATOM 643 C C . LEU A 1 85 ? -3.070 -2.882 -12.646 1.00 93.69 85 LEU A C 1
ATOM 645 O O . LEU A 1 85 ? -3.217 -1.684 -12.874 1.00 93.69 85 LEU A O 1
ATOM 649 N N . LEU A 1 86 ? -1.866 -3.442 -12.514 1.00 91.62 86 LEU A N 1
ATOM 650 C CA . LEU A 1 86 ? -0.617 -2.700 -12.697 1.00 91.62 86 LEU A CA 1
ATOM 651 C C . LEU A 1 86 ? -0.092 -2.897 -14.123 1.00 91.62 86 LEU A C 1
ATOM 653 O O . LEU A 1 86 ? 0.437 -3.959 -14.453 1.00 91.62 86 LEU A O 1
ATOM 657 N N . LEU A 1 87 ? -0.192 -1.859 -14.952 1.00 91.75 87 LEU A N 1
ATOM 658 C CA . LEU A 1 87 ? 0.337 -1.833 -16.317 1.00 91.75 87 LEU A CA 1
ATOM 659 C C . LEU A 1 87 ? 1.471 -0.806 -16.429 1.00 91.75 87 LEU A C 1
ATOM 661 O O . LEU A 1 87 ? 1.433 0.239 -15.787 1.00 91.75 87 LEU A O 1
ATOM 665 N N . GLY A 1 88 ? 2.500 -1.110 -17.221 1.00 90.00 88 GLY A N 1
ATOM 666 C CA . GLY A 1 88 ? 3.597 -0.178 -17.486 1.00 90.00 88 GLY A CA 1
ATOM 667 C C . GLY A 1 88 ? 4.835 -0.855 -18.062 1.00 90.00 88 GLY A C 1
ATOM 668 O O . GLY A 1 88 ? 4.865 -2.077 -18.236 1.00 90.00 88 GLY A O 1
ATOM 669 N N . ASP A 1 89 ? 5.885 -0.067 -18.263 1.00 91.88 89 ASP A N 1
ATOM 670 C CA . ASP A 1 89 ? 7.125 -0.485 -18.922 1.00 91.88 89 ASP A CA 1
ATOM 671 C C . ASP A 1 89 ? 7.907 -1.556 -18.145 1.00 91.88 89 ASP A C 1
ATOM 673 O O . ASP A 1 89 ? 7.765 -1.682 -16.916 1.00 91.88 89 ASP A O 1
ATOM 677 N N . PRO A 1 90 ? 8.737 -2.374 -18.817 1.00 89.50 90 PRO A N 1
ATOM 678 C CA . PRO A 1 90 ? 9.691 -3.231 -18.120 1.00 89.50 90 PRO A CA 1
ATOM 679 C C . PRO A 1 90 ? 10.547 -2.407 -17.137 1.00 89.50 90 PRO A C 1
ATOM 681 O O . PRO A 1 90 ? 10.812 -1.231 -17.354 1.00 89.50 90 PRO A O 1
ATOM 684 N N . SER A 1 91 ? 10.957 -3.029 -16.028 1.00 84.88 91 SER A N 1
ATOM 685 C CA . SER A 1 91 ? 11.797 -2.423 -14.971 1.00 84.88 91 SER A CA 1
ATOM 686 C C . SER A 1 91 ? 11.144 -1.402 -14.018 1.00 84.88 91 SER A C 1
ATOM 688 O O . SER A 1 91 ? 11.819 -0.908 -13.122 1.00 84.88 91 SER A O 1
ATOM 690 N N . VAL A 1 92 ? 9.826 -1.168 -14.075 1.00 88.25 92 VAL A N 1
ATOM 691 C CA . VAL A 1 92 ? 9.112 -0.237 -13.157 1.00 88.25 92 VAL A CA 1
ATOM 692 C C . VAL A 1 92 ? 8.644 -0.911 -11.848 1.00 88.25 92 VAL A C 1
ATOM 694 O O . VAL A 1 92 ? 7.540 -0.691 -11.366 1.00 88.25 92 VAL A O 1
ATOM 697 N N . ALA A 1 93 ? 9.435 -1.837 -11.296 1.00 90.06 93 ALA A N 1
ATOM 698 C CA . ALA A 1 93 ? 9.189 -2.513 -10.007 1.00 90.06 93 ALA A CA 1
ATOM 699 C C . ALA A 1 93 ? 7.803 -3.188 -9.793 1.00 90.06 93 ALA A C 1
ATOM 701 O O . ALA A 1 93 ? 7.504 -3.619 -8.680 1.00 90.06 93 ALA A O 1
ATOM 702 N N . LYS A 1 94 ? 6.975 -3.364 -10.836 1.00 91.75 94 LYS A N 1
ATOM 703 C CA . LYS A 1 94 ? 5.618 -3.952 -10.747 1.00 91.75 94 LYS A CA 1
ATOM 704 C C . LYS A 1 94 ? 5.585 -5.279 -9.982 1.00 91.75 94 LYS A C 1
ATOM 706 O O . LYS A 1 94 ? 4.801 -5.444 -9.055 1.00 91.75 94 LYS A O 1
ATOM 711 N N . SER A 1 95 ? 6.490 -6.202 -10.309 1.00 92.00 95 SER A N 1
ATOM 712 C CA . SER A 1 95 ? 6.587 -7.494 -9.616 1.00 92.00 95 SER A CA 1
ATOM 713 C C . SER A 1 95 ? 7.013 -7.360 -8.150 1.00 92.00 95 SER A C 1
ATOM 715 O O . SER A 1 95 ? 6.656 -8.206 -7.340 1.00 92.00 95 SER A O 1
ATOM 717 N N . GLN A 1 96 ? 7.765 -6.317 -7.786 1.00 91.88 96 GLN A N 1
ATOM 718 C CA . GLN A 1 96 ? 8.159 -6.076 -6.394 1.00 91.88 96 GLN A CA 1
ATOM 719 C C . GLN A 1 96 ? 6.983 -5.572 -5.555 1.00 91.88 96 GLN A C 1
ATOM 721 O O . GLN A 1 96 ? 6.845 -5.991 -4.410 1.00 91.88 96 GLN A O 1
ATOM 726 N N . PHE A 1 97 ? 6.103 -4.749 -6.133 1.00 92.38 97 PHE A N 1
ATOM 727 C CA . PHE A 1 97 ? 4.846 -4.375 -5.484 1.00 92.38 97 PHE A CA 1
ATOM 728 C C . PHE A 1 97 ? 3.977 -5.601 -5.199 1.00 92.38 97 PHE A C 1
ATOM 730 O O . PHE A 1 97 ? 3.535 -5.780 -4.069 1.00 92.38 97 PHE A O 1
ATOM 737 N N . LEU A 1 98 ? 3.804 -6.489 -6.182 1.00 90.88 98 LEU A N 1
ATOM 738 C CA . LEU A 1 98 ? 3.019 -7.715 -5.996 1.00 90.88 98 LEU A CA 1
ATOM 739 C C . LEU A 1 98 ? 3.635 -8.639 -4.931 1.00 90.88 98 LEU A C 1
ATOM 741 O O . LEU A 1 98 ? 2.918 -9.121 -4.066 1.00 90.88 98 LEU A O 1
ATOM 745 N N . LYS A 1 99 ? 4.967 -8.793 -4.903 1.00 91.88 99 LYS A N 1
ATOM 746 C CA . LYS A 1 99 ? 5.683 -9.540 -3.845 1.00 91.88 99 LYS A CA 1
ATOM 747 C C . LYS A 1 99 ? 5.574 -8.920 -2.450 1.00 91.88 99 LYS A C 1
ATOM 749 O O . LYS A 1 99 ? 5.835 -9.599 -1.458 1.00 91.88 99 LYS A O 1
ATOM 754 N N . PHE A 1 100 ? 5.346 -7.613 -2.356 1.00 91.88 100 PHE A N 1
ATOM 755 C CA . PHE A 1 100 ? 5.083 -6.960 -1.077 1.00 91.88 100 PHE A CA 1
ATOM 756 C C . PHE A 1 100 ? 3.656 -7.263 -0.622 1.00 91.88 100 PHE A C 1
ATOM 758 O O . PHE A 1 100 ? 3.468 -7.680 0.515 1.00 91.88 100 PHE A O 1
ATOM 765 N N . VAL A 1 101 ? 2.680 -7.116 -1.523 1.00 91.38 101 VAL A N 1
ATOM 766 C CA . VAL A 1 101 ? 1.270 -7.431 -1.246 1.00 91.38 101 VAL A CA 1
ATOM 767 C C . VAL A 1 101 ? 1.117 -8.881 -0.803 1.00 91.38 101 VAL A C 1
ATOM 769 O O . VAL A 1 101 ? 0.491 -9.125 0.218 1.00 91.38 101 VAL A O 1
ATOM 772 N N . ASP A 1 102 ? 1.774 -9.811 -1.491 1.00 90.50 102 ASP A N 1
ATOM 773 C CA . ASP A 1 102 ? 1.790 -11.237 -1.151 1.00 90.50 102 ASP A CA 1
ATOM 774 C C . ASP A 1 102 ? 2.334 -11.537 0.260 1.00 90.50 102 ASP A C 1
ATOM 776 O O . ASP A 1 102 ? 1.952 -12.505 0.897 1.00 90.50 102 ASP A O 1
ATOM 780 N N . ARG A 1 103 ? 3.213 -10.687 0.800 1.00 88.19 103 ARG A N 1
ATOM 781 C CA . ARG A 1 103 ? 3.757 -10.875 2.155 1.00 88.19 103 ARG A CA 1
ATOM 782 C C . ARG A 1 103 ? 2.924 -10.233 3.256 1.00 88.19 103 ARG A C 1
ATOM 784 O O . ARG A 1 103 ? 3.075 -10.607 4.414 1.00 88.19 103 ARG A O 1
ATOM 791 N N . VAL A 1 104 ? 2.132 -9.220 2.916 1.00 87.31 104 VAL A N 1
ATOM 792 C CA . VAL 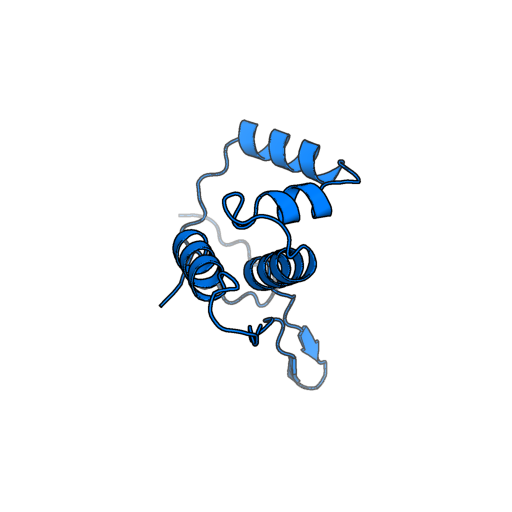A 1 104 ? 1.386 -8.404 3.886 1.0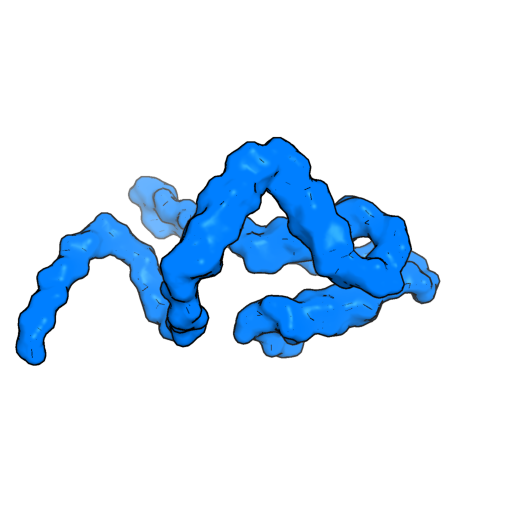0 87.31 104 VAL A CA 1
ATOM 793 C C . VAL A 1 104 ? -0.088 -8.791 3.930 1.00 87.31 104 VAL A C 1
ATOM 795 O O . VAL A 1 104 ? -0.726 -8.648 4.971 1.00 87.31 104 VAL A O 1
ATOM 798 N N . ALA A 1 105 ? -0.645 -9.272 2.819 1.00 85.94 105 ALA A N 1
ATOM 799 C CA . ALA A 1 105 ? -2.025 -9.716 2.772 1.00 85.94 105 ALA A CA 1
ATOM 800 C C . ALA A 1 105 ? -2.213 -10.975 3.643 1.00 85.94 105 ALA A C 1
ATOM 802 O O . ALA A 1 105 ? -1.396 -11.892 3.583 1.00 85.94 105 ALA A O 1
ATOM 803 N N . PRO A 1 106 ? -3.300 -11.059 4.431 1.00 72.62 106 PRO A N 1
ATOM 804 C CA . PRO A 1 106 ? -3.574 -12.223 5.276 1.00 72.62 106 PRO A CA 1
ATOM 805 C C . PRO A 1 106 ? -3.888 -13.487 4.461 1.00 72.62 106 PRO A C 1
ATOM 807 O O . PRO A 1 106 ? -3.709 -14.598 4.954 1.00 72.62 106 PRO A O 1
ATOM 810 N N . ILE A 1 107 ? -4.373 -13.318 3.226 1.00 65.75 107 ILE A N 1
ATOM 811 C CA . ILE A 1 107 ? -4.584 -14.382 2.244 1.00 65.75 107 ILE A CA 1
ATOM 812 C C . ILE A 1 107 ? -4.096 -13.853 0.894 1.00 65.75 107 ILE A C 1
ATOM 814 O O . ILE A 1 107 ? -4.693 -12.932 0.333 1.00 65.75 107 ILE A O 1
ATOM 818 N N . SER A 1 108 ? -3.032 -14.448 0.370 1.00 66.75 108 SER A N 1
ATOM 819 C CA . SER A 1 108 ? -2.541 -14.257 -0.993 1.00 66.75 108 SER A CA 1
ATOM 820 C C . SER A 1 108 ? -2.210 -15.616 -1.614 1.00 66.75 108 SER A C 1
ATOM 822 O O . SER A 1 108 ? -1.962 -16.590 -0.899 1.00 66.75 108 SER A O 1
ATOM 824 N N . VAL A 1 109 ? -2.304 -15.697 -2.943 1.00 45.81 109 VAL A N 1
ATOM 825 C CA . VAL A 1 109 ? -2.041 -16.895 -3.758 1.00 45.81 109 VAL A CA 1
ATOM 826 C C . VAL A 1 109 ? -1.203 -16.490 -4.960 1.00 45.81 109 VAL A C 1
ATOM 828 O O . VAL A 1 109 ? -1.481 -15.397 -5.510 1.00 45.81 109 VAL A O 1
#

InterPro domains:
  IPR001208 MCM domain [PF00493] (26-109)
  IPR001208 MCM domain [PS50051] (38-109)
  IPR027417 P-loop containing nucleoside triphosphate hydrolase [G3DSA:3.40.50.300] (18-109)
  IPR027417 P-loop containing nucleoside triphosphate hydrolase [SSF52540] (36-101)
  IPR031327 Mini-chromosome maintenance protein [PTHR11630] (19-109)

pLDDT: mean 81.2, std 19.75, range [30.39, 94.25]

Radius of gyration: 18.02 Å; chains: 1; bounding box: 46×37×48 Å

Organism: NCBI:txid197538

Foldseek 3Di:
DDDDDDDPDPDPCPDDPDPPQDPVNVVVVVVLVPDPCSLVVQLCPQLVVQPDPSVVSSLLSCQQVWADWDADPVRDIDGRHDDDDDDDDPPNCPVVSVVSSQVPRPDDD